Protein AF-A0A974UWA2-F1 (afdb_monomer_lite)

pLDDT: mean 91.07, std 7.56, range [58.44, 97.81]

Sequence (58 aa):
MITRDGDGNQEDLTNEASRVWAGMACCSYRLNDNPGVDHFSLPGNEGVLNRLLADLGA

Foldseek 3Di:
DDDADDQAPDHPCVLCVCVVCCPPPPDDDDDDDDPPHHPVCQVVDPVNVVVVVVVVVD

Structure (mmCIF, N/CA/C/O backbone):
data_AF-A0A974UWA2-F1
#
_entry.id   AF-A0A974UWA2-F1
#
loop_
_atom_site.group_PDB
_atom_site.id
_atom_site.type_symbol
_atom_site.label_atom_id
_atom_site.label_alt_id
_atom_site.label_comp_id
_atom_site.label_asym_id
_atom_site.label_entity_id
_atom_site.label_seq_id
_atom_site.pdbx_PDB_ins_code
_atom_site.Cartn_x
_atom_site.Cartn_y
_atom_site.Cartn_z
_atom_site.occupancy
_atom_site.B_iso_or_equiv
_atom_site.auth_seq_id
_atom_site.auth_comp_id
_atom_site.auth_asym_id
_atom_site.auth_atom_id
_atom_site.pdbx_PDB_model_num
ATOM 1 N N . MET A 1 1 ? 25.451 8.010 -7.105 1.00 58.44 1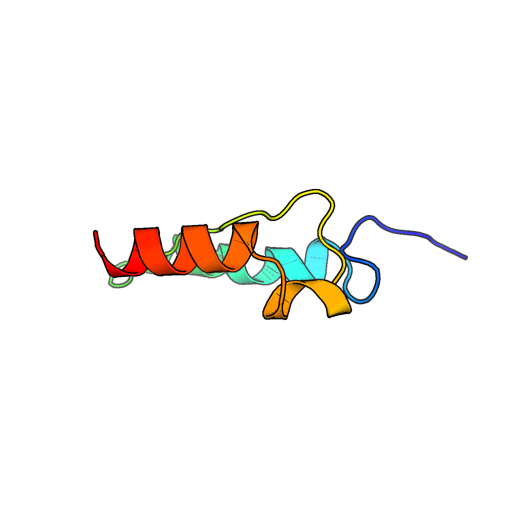 MET A N 1
ATOM 2 C CA . MET A 1 1 ? 23.980 7.967 -7.013 1.00 58.44 1 MET A CA 1
ATOM 3 C C . MET A 1 1 ? 23.657 7.179 -5.763 1.00 58.44 1 MET A C 1
ATOM 5 O O . MET A 1 1 ? 24.182 6.083 -5.627 1.00 58.44 1 MET A O 1
ATOM 9 N N . ILE A 1 2 ? 22.935 7.765 -4.812 1.00 69.62 2 ILE A N 1
ATOM 10 C CA . ILE A 1 2 ? 22.441 7.019 -3.653 1.00 69.62 2 ILE A CA 1
ATOM 11 C C . ILE A 1 2 ? 21.174 6.327 -4.150 1.00 69.62 2 ILE A C 1
ATOM 13 O O . ILE A 1 2 ? 20.212 7.009 -4.485 1.00 69.62 2 ILE A O 1
ATOM 17 N N . THR A 1 3 ? 21.211 5.007 -4.310 1.00 76.50 3 THR A N 1
ATOM 18 C CA . THR A 1 3 ? 20.007 4.205 -4.550 1.00 76.50 3 THR A CA 1
ATOM 19 C C . THR A 1 3 ? 19.487 3.754 -3.195 1.00 76.50 3 THR A C 1
ATOM 21 O O . THR A 1 3 ? 20.227 3.126 -2.437 1.00 76.50 3 THR A O 1
ATOM 24 N N . ARG A 1 4 ? 18.246 4.116 -2.886 1.00 87.44 4 ARG A N 1
ATOM 25 C CA . ARG A 1 4 ? 17.526 3.709 -1.682 1.00 87.44 4 ARG A CA 1
ATOM 26 C C . ARG A 1 4 ? 16.392 2.771 -2.090 1.00 87.44 4 ARG A C 1
ATOM 28 O O . ARG A 1 4 ? 15.924 2.849 -3.226 1.00 87.44 4 ARG A O 1
ATOM 35 N N . ASP A 1 5 ? 15.993 1.890 -1.181 1.00 91.81 5 ASP A N 1
ATOM 36 C CA . ASP A 1 5 ? 14.842 1.015 -1.390 1.00 91.81 5 ASP A CA 1
ATOM 37 C C . ASP A 1 5 ? 13.571 1.846 -1.624 1.00 91.81 5 ASP A C 1
ATOM 39 O O . ASP A 1 5 ? 13.459 2.988 -1.172 1.00 91.81 5 ASP A O 1
ATOM 43 N N . GLY A 1 6 ? 12.623 1.286 -2.372 1.00 93.06 6 GLY A N 1
ATOM 44 C CA . GLY A 1 6 ? 11.434 1.992 -2.828 1.00 93.06 6 GLY A CA 1
ATOM 45 C C . GLY A 1 6 ? 10.744 1.252 -3.966 1.00 93.06 6 GLY A C 1
ATOM 46 O O . GLY A 1 6 ? 11.013 0.077 -4.213 1.00 93.06 6 GLY A O 1
ATOM 47 N N . ASP A 1 7 ? 9.877 1.954 -4.684 1.00 94.50 7 ASP A N 1
ATOM 48 C CA . ASP A 1 7 ? 9.108 1.410 -5.812 1.00 94.50 7 ASP A CA 1
ATOM 49 C C . ASP A 1 7 ? 9.599 1.914 -7.181 1.00 94.50 7 ASP A C 1
ATOM 51 O O . ASP A 1 7 ? 8.888 1.813 -8.176 1.00 94.50 7 ASP A O 1
ATOM 55 N N . GLY A 1 8 ? 10.809 2.480 -7.232 1.00 93.31 8 GLY A N 1
ATOM 56 C CA . GLY A 1 8 ? 11.420 3.044 -8.440 1.00 93.31 8 GLY A CA 1
ATOM 57 C C . GLY A 1 8 ? 11.166 4.542 -8.646 1.00 93.31 8 GLY A C 1
ATOM 58 O O . GLY A 1 8 ? 11.975 5.192 -9.308 1.00 93.31 8 GLY A O 1
ATOM 59 N N . ASN A 1 9 ? 10.114 5.112 -8.040 1.00 93.69 9 ASN A N 1
ATOM 60 C CA . ASN A 1 9 ? 9.803 6.549 -8.097 1.00 93.69 9 ASN A CA 1
ATOM 61 C C . ASN A 1 9 ? 9.796 7.209 -6.709 1.00 93.69 9 ASN A C 1
ATOM 63 O O . ASN A 1 9 ? 10.213 8.357 -6.574 1.00 93.69 9 ASN A O 1
ATOM 67 N N . GLN A 1 10 ? 9.329 6.493 -5.686 1.00 93.88 10 GLN A N 1
ATOM 68 C CA . GLN A 1 10 ? 9.307 6.934 -4.296 1.00 93.88 10 GLN A CA 1
ATOM 69 C C . GLN A 1 10 ? 10.187 6.034 -3.431 1.00 93.88 10 GLN A C 1
ATOM 71 O O . GLN A 1 10 ? 10.214 4.812 -3.588 1.00 93.88 10 GLN A O 1
ATOM 76 N N . GLU A 1 11 ? 10.908 6.660 -2.504 1.00 94.38 11 GLU A N 1
ATOM 77 C CA . GLU A 1 11 ? 11.709 5.971 -1.492 1.00 94.38 11 GLU A CA 1
ATOM 78 C C . GLU A 1 11 ? 10.796 5.292 -0.458 1.00 94.38 11 GLU A C 1
ATOM 80 O O . GLU A 1 11 ? 9.709 5.788 -0.148 1.00 94.38 11 GLU A O 1
ATOM 85 N N . ASP A 1 12 ? 11.270 4.202 0.139 1.00 92.44 12 ASP A N 1
ATOM 86 C CA . ASP A 1 12 ? 10.617 3.485 1.241 1.00 92.44 12 ASP A CA 1
ATOM 87 C C . ASP A 1 12 ? 10.133 4.424 2.362 1.00 92.44 12 ASP A C 1
ATOM 89 O O . ASP A 1 12 ? 8.990 4.314 2.789 1.00 92.44 12 ASP A O 1
ATOM 93 N N . LEU A 1 13 ? 10.930 5.413 2.787 1.00 93.75 13 LEU A N 1
ATOM 94 C CA . LEU A 1 13 ? 10.532 6.371 3.831 1.00 93.75 13 LEU A CA 1
ATOM 95 C C . LEU A 1 13 ? 9.311 7.200 3.430 1.00 93.75 13 LEU A C 1
ATOM 97 O O . LEU A 1 13 ? 8.455 7.481 4.269 1.00 93.75 13 LEU A O 1
ATOM 101 N N . THR A 1 14 ? 9.226 7.587 2.155 1.00 93.88 14 THR A N 1
ATOM 102 C CA . THR A 1 14 ? 8.070 8.321 1.632 1.00 93.88 14 THR A CA 1
ATOM 103 C C . THR A 1 14 ? 6.848 7.407 1.588 1.00 93.88 14 THR A C 1
ATOM 105 O O . THR A 1 14 ? 5.773 7.801 2.042 1.00 93.88 14 THR A O 1
ATOM 108 N N . ASN A 1 15 ? 7.019 6.161 1.138 1.00 93.25 15 ASN A N 1
ATOM 109 C CA . ASN A 1 15 ? 5.949 5.163 1.093 1.00 93.25 15 ASN A CA 1
ATOM 110 C C . ASN A 1 15 ? 5.441 4.770 2.496 1.00 93.25 15 ASN A C 1
ATOM 112 O O . ASN A 1 15 ? 4.246 4.537 2.690 1.00 93.25 15 ASN A O 1
ATOM 116 N N . GLU A 1 16 ? 6.320 4.743 3.497 1.00 93.62 16 GLU A N 1
ATOM 117 C CA . GLU A 1 16 ? 6.007 4.339 4.870 1.00 93.62 16 GLU A CA 1
ATOM 118 C C . GLU A 1 16 ? 5.516 5.484 5.771 1.00 93.62 16 GLU A C 1
ATOM 120 O O . GLU A 1 16 ? 5.055 5.227 6.888 1.00 93.62 16 GLU A O 1
ATOM 125 N N . ALA A 1 17 ? 5.556 6.739 5.310 1.00 94.69 17 ALA A N 1
ATOM 126 C CA . ALA A 1 17 ? 5.170 7.910 6.106 1.00 94.69 17 ALA A CA 1
ATOM 127 C C . ALA A 1 17 ? 3.721 7.845 6.637 1.00 94.69 17 ALA A C 1
ATOM 129 O O . ALA A 1 17 ? 3.407 8.393 7.696 1.00 94.69 17 ALA A O 1
ATOM 130 N N . SER A 1 18 ? 2.839 7.121 5.945 1.00 93.31 18 SER A N 1
ATOM 131 C CA . SER A 1 18 ? 1.439 6.897 6.331 1.00 93.31 18 SER A CA 1
ATOM 132 C C . SER A 1 18 ? 1.261 6.016 7.577 1.00 93.31 18 SER A C 1
ATOM 134 O O . SER A 1 18 ? 0.198 6.054 8.198 1.00 93.31 18 SER A O 1
ATOM 136 N N . ARG A 1 19 ? 2.297 5.286 8.030 1.00 94.94 19 ARG A N 1
ATOM 137 C CA . ARG A 1 19 ? 2.248 4.447 9.249 1.00 94.94 19 ARG A CA 1
ATOM 138 C C . ARG A 1 19 ? 1.841 5.211 10.505 1.00 94.94 19 ARG A C 1
ATOM 140 O O . ARG A 1 19 ? 1.288 4.611 11.424 1.00 94.94 19 ARG A O 1
ATOM 147 N N . VAL A 1 20 ? 2.068 6.524 10.542 1.00 94.19 20 VAL A N 1
ATOM 148 C CA . VAL A 1 20 ? 1.647 7.388 11.654 1.00 94.19 20 VAL A CA 1
ATOM 149 C C . VAL A 1 20 ? 0.134 7.317 11.917 1.00 94.19 20 VAL A C 1
ATOM 151 O O . VAL A 1 20 ? -0.306 7.506 13.050 1.00 94.19 20 VAL A O 1
ATOM 154 N N . TRP A 1 21 ? -0.675 6.973 10.910 1.00 93.94 21 TRP A N 1
ATOM 155 C CA . TRP A 1 21 ? -2.130 6.861 11.048 1.00 93.94 21 TRP A CA 1
ATOM 156 C C . TRP A 1 21 ? -2.586 5.638 11.853 1.00 93.94 21 TRP A C 1
ATOM 158 O O . TRP A 1 21 ? -3.703 5.646 12.362 1.00 93.94 21 TRP A O 1
ATOM 168 N N . ALA A 1 22 ? -1.723 4.637 12.067 1.00 93.38 22 ALA A N 1
ATOM 169 C CA . ALA A 1 22 ? -2.015 3.499 12.946 1.00 93.38 22 ALA A CA 1
ATOM 170 C C . ALA A 1 22 ? -2.305 3.904 14.405 1.00 93.38 22 ALA A C 1
ATOM 172 O O . ALA A 1 22 ? -2.915 3.138 15.143 1.00 93.38 22 ALA A O 1
ATOM 173 N N . GLY A 1 23 ? -1.883 5.102 14.826 1.00 93.06 23 GLY A N 1
ATOM 174 C CA . GLY A 1 23 ? -2.148 5.638 16.163 1.00 93.06 23 GLY A CA 1
ATOM 175 C C . GLY A 1 23 ? -3.481 6.382 16.321 1.00 93.06 23 GLY A C 1
ATOM 176 O O . GLY A 1 23 ? -3.760 6.878 17.412 1.00 93.06 23 GLY A O 1
ATOM 177 N N . MET A 1 24 ? -4.297 6.522 15.270 1.00 93.00 24 MET A N 1
ATOM 178 C CA . MET A 1 24 ? -5.562 7.264 15.349 1.00 93.00 24 MET A CA 1
ATOM 179 C C . MET A 1 24 ? -6.663 6.432 16.023 1.00 93.00 24 MET A C 1
ATOM 181 O O . MET A 1 24 ? -7.048 5.380 15.532 1.00 93.00 24 MET A O 1
ATOM 185 N N . ALA A 1 25 ? -7.228 6.933 17.125 1.00 87.69 25 ALA A N 1
ATOM 186 C CA . ALA A 1 25 ? -8.158 6.174 17.972 1.00 87.69 25 ALA A CA 1
ATOM 187 C C . ALA A 1 25 ? -9.532 5.856 17.340 1.00 87.69 25 ALA A C 1
ATOM 189 O O . ALA A 1 25 ? -10.215 4.947 17.804 1.00 87.69 25 ALA A O 1
ATOM 190 N N . CYS A 1 26 ? -9.953 6.598 16.309 1.00 89.88 26 CYS A N 1
ATOM 191 C CA . CYS A 1 26 ? -11.300 6.491 15.726 1.00 89.88 26 CYS A CA 1
ATOM 192 C C . CYS A 1 26 ? -11.324 5.904 14.308 1.00 89.88 26 CYS A C 1
ATOM 194 O O . CYS A 1 26 ? -12.401 5.752 13.736 1.00 89.88 26 CYS A O 1
ATOM 196 N N . CYS A 1 27 ? -10.160 5.601 13.731 1.00 87.75 27 CYS A N 1
ATOM 197 C CA . CYS A 1 27 ? -10.033 5.117 12.360 1.00 87.75 27 CYS A CA 1
ATOM 198 C C . CYS A 1 27 ? -9.195 3.839 12.347 1.00 87.75 27 CYS A C 1
ATOM 200 O O . CYS A 1 27 ? -8.185 3.749 13.040 1.00 87.75 27 CYS A O 1
ATOM 202 N N . SER A 1 28 ? -9.580 2.860 11.530 1.00 88.00 28 SER A N 1
ATOM 203 C CA . SER A 1 28 ? -8.743 1.691 11.269 1.00 88.00 28 SER A CA 1
ATOM 204 C C . SER A 1 28 ? -7.741 2.007 10.165 1.00 88.00 28 SER A C 1
ATOM 206 O O . SER A 1 28 ? -8.127 2.444 9.080 1.00 88.00 28 SER A O 1
ATOM 208 N N . TYR A 1 29 ? -6.466 1.734 10.417 1.00 91.38 29 TYR A N 1
ATOM 209 C CA . TYR A 1 29 ? -5.411 1.815 9.417 1.00 91.38 29 TYR A CA 1
ATOM 210 C C . TYR A 1 29 ? -4.792 0.435 9.205 1.00 91.38 29 TYR A C 1
ATOM 212 O O . TYR A 1 29 ? -4.465 -0.261 10.168 1.00 91.38 29 TYR A O 1
ATOM 220 N N . ARG A 1 30 ? -4.585 0.061 7.941 1.00 88.06 30 ARG A N 1
ATOM 221 C CA . ARG A 1 30 ? -3.795 -1.109 7.558 1.00 88.06 30 ARG A CA 1
ATOM 222 C C . ARG A 1 30 ? -2.845 -0.718 6.437 1.00 88.06 30 ARG A C 1
ATOM 224 O O . ARG A 1 30 ? -3.269 -0.146 5.437 1.00 88.06 30 ARG A O 1
ATOM 231 N N . LEU A 1 31 ? -1.572 -1.059 6.607 1.00 89.31 31 LEU A N 1
ATOM 232 C CA . LEU A 1 31 ? -0.578 -0.953 5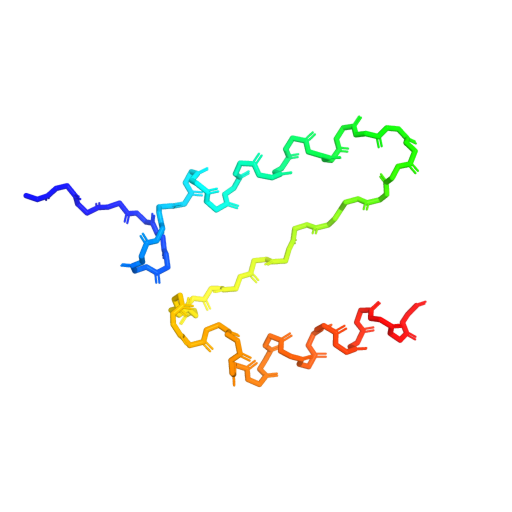.548 1.00 89.31 31 LEU A CA 1
ATOM 233 C C . LEU A 1 31 ? -0.597 -2.241 4.718 1.00 89.31 31 LEU A C 1
ATOM 235 O O . LEU A 1 31 ? -0.418 -3.325 5.270 1.00 89.31 31 LEU A O 1
ATOM 239 N N . ASN A 1 32 ? -0.778 -2.104 3.406 1.00 89.12 32 ASN A N 1
ATOM 240 C CA . ASN A 1 32 ? -0.679 -3.200 2.448 1.00 89.12 32 ASN A CA 1
ATOM 241 C C . ASN A 1 32 ? 0.609 -3.021 1.640 1.00 89.12 32 ASN A C 1
ATOM 243 O O . ASN A 1 32 ? 0.642 -2.231 0.697 1.00 89.12 32 ASN A O 1
ATOM 247 N N . ASP A 1 33 ? 1.662 -3.735 2.033 1.00 90.38 33 ASP A N 1
ATOM 248 C CA . ASP A 1 33 ? 2.924 -3.737 1.295 1.00 90.38 33 ASP A CA 1
ATOM 249 C C . ASP A 1 33 ? 2.779 -4.494 -0.039 1.00 90.38 33 ASP A C 1
ATOM 251 O O . ASP A 1 33 ? 2.025 -5.469 -0.135 1.00 90.38 33 ASP A O 1
ATOM 255 N N . ASN A 1 34 ? 3.490 -4.048 -1.078 1.00 92.94 34 ASN A N 1
ATOM 256 C CA . ASN A 1 34 ? 3.418 -4.609 -2.433 1.00 92.94 34 ASN A CA 1
ATOM 257 C C . ASN A 1 34 ? 4.825 -4.945 -2.969 1.00 92.94 34 ASN A C 1
ATOM 259 O O . ASN A 1 34 ? 5.293 -4.293 -3.906 1.00 92.94 34 ASN A O 1
ATOM 263 N N . PRO A 1 35 ? 5.510 -5.964 -2.408 1.00 91.62 35 PRO A N 1
ATOM 264 C CA . PRO A 1 35 ? 6.882 -6.283 -2.789 1.00 91.62 35 PRO A CA 1
ATOM 265 C C . PRO A 1 35 ? 7.019 -6.584 -4.284 1.00 91.62 35 PRO A C 1
ATOM 267 O O . PRO A 1 35 ? 6.271 -7.390 -4.839 1.00 91.62 35 PRO A O 1
ATOM 270 N N . GLY A 1 36 ? 8.002 -5.951 -4.926 1.00 92.62 36 GLY A N 1
ATOM 271 C CA . GLY A 1 36 ? 8.309 -6.157 -6.343 1.00 92.62 36 GLY A CA 1
ATOM 272 C C . GLY A 1 36 ? 7.356 -5.470 -7.326 1.00 92.62 36 GLY A C 1
ATOM 273 O O . GLY A 1 36 ? 7.484 -5.695 -8.528 1.00 92.62 36 GLY A O 1
ATOM 274 N N . VAL A 1 37 ? 6.416 -4.645 -6.852 1.00 95.75 37 VAL A N 1
ATOM 275 C CA . VAL A 1 37 ? 5.545 -3.836 -7.714 1.00 95.75 37 VAL A CA 1
ATOM 276 C C . VAL A 1 37 ? 6.161 -2.450 -7.897 1.00 95.75 37 VAL A C 1
ATOM 278 O O . VAL A 1 37 ? 6.317 -1.704 -6.936 1.00 95.75 37 VAL A O 1
ATOM 281 N N . ASP A 1 38 ? 6.506 -2.113 -9.139 1.00 94.56 38 ASP A N 1
ATOM 282 C CA . ASP A 1 38 ? 6.986 -0.780 -9.521 1.00 94.56 38 ASP A CA 1
ATOM 283 C C . ASP A 1 38 ? 5.859 0.262 -9.446 1.00 94.56 38 ASP A C 1
ATOM 285 O O . ASP A 1 38 ? 4.695 -0.049 -9.730 1.00 94.56 38 ASP A O 1
ATOM 289 N N . HIS A 1 39 ? 6.223 1.507 -9.135 1.00 96.25 39 HIS A N 1
ATOM 290 C CA . HIS A 1 39 ? 5.317 2.638 -8.949 1.00 96.25 39 HIS A CA 1
ATOM 291 C C . HIS A 1 39 ? 4.316 2.815 -10.093 1.00 96.25 39 HIS A C 1
ATOM 293 O O . HIS A 1 39 ? 3.120 3.012 -9.871 1.00 96.25 39 HIS A O 1
ATOM 299 N N . PHE A 1 40 ? 4.790 2.733 -11.336 1.00 96.38 40 PHE A N 1
ATOM 300 C CA . PHE A 1 40 ? 3.970 2.973 -12.519 1.00 96.38 40 PHE A CA 1
ATOM 301 C C . PHE A 1 40 ? 3.123 1.755 -12.890 1.00 96.38 40 PHE A C 1
ATOM 303 O O . PHE A 1 40 ? 2.100 1.895 -13.560 1.00 96.38 40 PHE A O 1
ATOM 310 N N . SER A 1 41 ? 3.506 0.565 -12.422 1.00 96.94 41 SER A N 1
ATOM 311 C CA . SER A 1 41 ? 2.711 -0.657 -12.568 1.00 96.94 41 SER A CA 1
ATOM 312 C C . SER A 1 41 ? 1.608 -0.802 -11.512 1.00 96.94 41 SER A C 1
ATOM 314 O O . SER A 1 41 ? 0.631 -1.516 -11.749 1.00 96.94 41 SER A O 1
ATOM 316 N N . LEU A 1 42 ? 1.728 -0.112 -10.369 1.00 95.44 42 LEU A N 1
ATOM 317 C CA . LEU A 1 42 ? 0.838 -0.249 -9.211 1.00 95.44 42 LEU A CA 1
ATOM 318 C C . LEU A 1 42 ? -0.662 -0.125 -9.560 1.00 95.44 42 LEU A C 1
ATOM 320 O O . LEU A 1 42 ? -1.414 -1.013 -9.153 1.00 95.44 42 LEU A O 1
ATOM 324 N N . PRO A 1 43 ? -1.130 0.875 -10.346 1.00 95.19 43 PRO A N 1
ATOM 325 C CA . PRO A 1 43 ? -2.562 1.036 -10.629 1.00 95.19 43 PRO A CA 1
ATOM 326 C C . PRO A 1 43 ? -3.167 -0.081 -11.492 1.00 95.19 43 PRO A C 1
ATOM 328 O O . PRO A 1 43 ? -4.382 -0.262 -11.492 1.00 95.19 43 PRO A O 1
ATOM 331 N N . GLY A 1 44 ? -2.336 -0.807 -12.247 1.00 96.94 44 GLY A N 1
ATOM 332 C CA . GLY A 1 44 ? -2.758 -1.885 -13.147 1.00 96.94 44 GLY A CA 1
ATOM 333 C C . GLY A 1 44 ? -2.371 -3.285 -12.673 1.00 96.94 44 GLY A C 1
ATOM 334 O O . GLY A 1 44 ? -2.653 -4.258 -13.367 1.00 96.94 44 GLY A O 1
ATOM 335 N N . ASN A 1 45 ? -1.706 -3.416 -11.523 1.00 97.81 45 ASN A N 1
ATOM 336 C CA . ASN A 1 45 ? -1.250 -4.710 -11.035 1.00 97.81 45 ASN A CA 1
ATOM 337 C C . ASN A 1 45 ? -2.443 -5.549 -10.548 1.00 97.81 45 ASN A C 1
ATOM 339 O O . ASN A 1 45 ? -3.072 -5.224 -9.540 1.00 97.81 45 ASN A O 1
ATOM 343 N N . GLU A 1 46 ? -2.729 -6.661 -11.231 1.00 96.94 46 GLU A N 1
ATOM 344 C CA . GLU A 1 46 ? -3.862 -7.540 -10.900 1.00 96.94 46 GLU A CA 1
ATOM 345 C C . GLU A 1 46 ? -3.832 -8.023 -9.443 1.00 96.94 46 GLU A C 1
ATOM 347 O O . GLU A 1 46 ? -4.868 -8.090 -8.788 1.00 96.94 46 GLU A O 1
ATOM 352 N N . GLY A 1 47 ? -2.647 -8.315 -8.898 1.00 94.81 47 GLY A N 1
ATOM 353 C CA . GLY A 1 47 ? -2.496 -8.740 -7.507 1.00 94.81 47 GLY A CA 1
ATOM 354 C C . GLY A 1 47 ? -2.899 -7.654 -6.507 1.00 94.81 47 GLY A C 1
ATOM 355 O O . GLY A 1 47 ? -3.547 -7.956 -5.505 1.00 94.81 47 GLY A O 1
ATOM 356 N N . VAL A 1 48 ? -2.546 -6.395 -6.783 1.00 95.44 48 VAL A N 1
ATOM 357 C CA . VAL A 1 48 ? -2.947 -5.230 -5.975 1.00 95.44 48 VAL A CA 1
ATOM 358 C C . VAL A 1 48 ? -4.459 -5.026 -6.052 1.00 95.44 48 VAL A C 1
ATOM 360 O O . VAL A 1 48 ? -5.114 -4.915 -5.016 1.00 95.44 48 VAL A O 1
ATOM 363 N N . LEU A 1 49 ? -5.023 -5.039 -7.262 1.00 95.81 49 LEU A N 1
ATOM 364 C CA . LEU A 1 49 ? -6.456 -4.839 -7.482 1.00 95.81 49 LEU A CA 1
ATOM 365 C C . LEU A 1 49 ? -7.299 -5.947 -6.840 1.00 95.81 49 LEU A C 1
ATOM 367 O O . LEU A 1 49 ? -8.291 -5.656 -6.177 1.00 95.81 49 LEU A O 1
ATOM 371 N N . ASN A 1 50 ? -6.879 -7.208 -6.957 1.00 95.19 50 ASN A N 1
ATOM 372 C CA . ASN A 1 50 ? -7.574 -8.331 -6.329 1.00 95.19 50 ASN A CA 1
ATOM 373 C C . ASN A 1 50 ? -7.576 -8.223 -4.798 1.00 95.19 50 ASN A C 1
ATOM 375 O O . ASN A 1 50 ? -8.599 -8.503 -4.173 1.00 95.19 50 ASN A O 1
ATOM 379 N N . ARG A 1 51 ? -6.469 -7.777 -4.183 1.00 92.88 51 ARG A N 1
A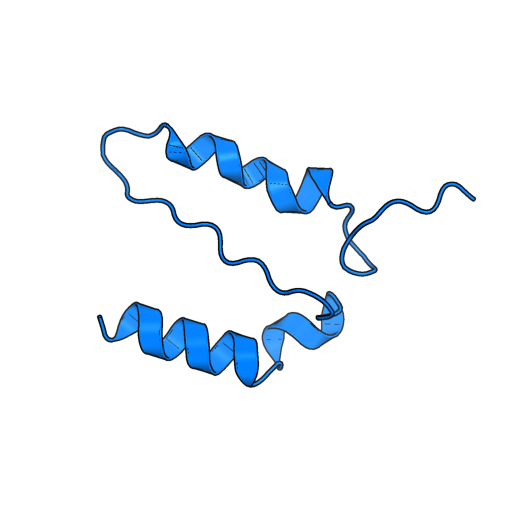TOM 380 C CA . ARG A 1 51 ? -6.429 -7.506 -2.735 1.00 92.88 51 ARG A CA 1
ATOM 381 C C . ARG A 1 51 ? -7.358 -6.362 -2.347 1.00 92.88 51 ARG A C 1
ATOM 383 O O . ARG A 1 51 ? -8.106 -6.511 -1.390 1.00 92.88 51 ARG A O 1
ATOM 390 N N . LEU A 1 52 ? -7.362 -5.265 -3.107 1.00 91.81 52 LEU A N 1
ATOM 391 C CA . LEU A 1 52 ? -8.272 -4.143 -2.867 1.00 91.81 52 LEU A CA 1
ATOM 392 C C . LEU A 1 52 ? -9.742 -4.585 -2.913 1.00 91.81 52 LEU A C 1
ATOM 394 O O . LEU A 1 52 ? -10.522 -4.222 -2.039 1.00 91.81 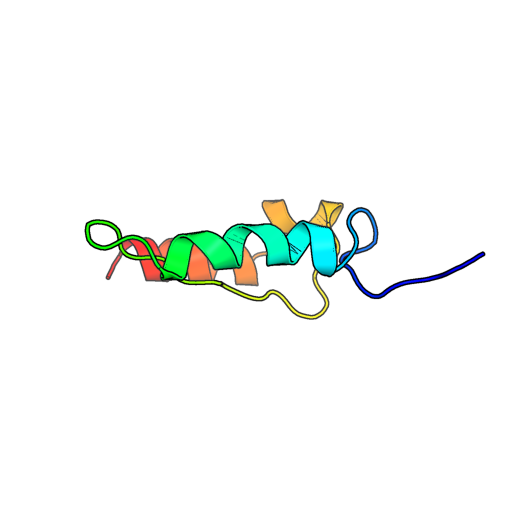52 LEU A O 1
ATOM 398 N N . LEU A 1 53 ? -10.122 -5.389 -3.908 1.00 94.62 53 LEU A N 1
ATOM 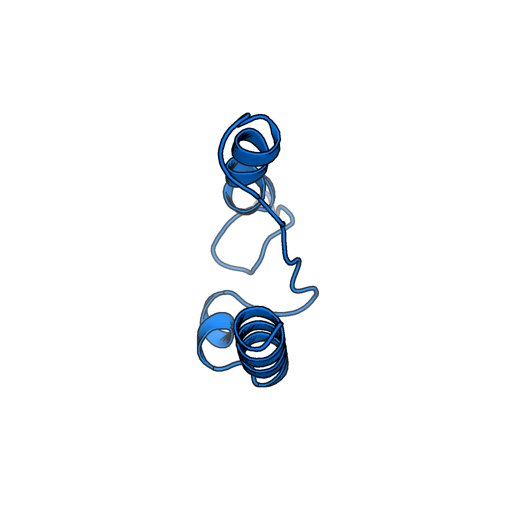399 C CA . LEU A 1 53 ? -11.486 -5.911 -4.018 1.00 94.62 53 LEU A CA 1
ATOM 400 C C . LEU A 1 53 ? -11.843 -6.852 -2.861 1.00 94.62 53 LEU A C 1
ATOM 402 O O . LEU A 1 53 ? -12.952 -6.770 -2.340 1.00 94.62 53 LEU A O 1
ATOM 406 N N . ALA A 1 54 ? -10.914 -7.713 -2.437 1.00 93.00 54 ALA A N 1
ATOM 407 C CA . ALA A 1 54 ? -11.114 -8.576 -1.275 1.00 93.00 54 ALA A CA 1
ATOM 408 C C . ALA A 1 54 ? -11.283 -7.765 0.022 1.00 93.00 54 ALA A C 1
ATOM 410 O O . ALA A 1 54 ? -12.134 -8.091 0.842 1.00 93.00 54 ALA A O 1
ATOM 411 N N . ASP A 1 55 ? -10.516 -6.685 0.172 1.00 89.00 55 ASP A N 1
ATOM 412 C CA . ASP A 1 55 ? -10.558 -5.790 1.328 1.00 89.00 55 ASP A CA 1
ATOM 413 C C . ASP A 1 55 ? -11.867 -4.995 1.424 1.00 89.00 55 ASP A C 1
ATOM 415 O O . ASP A 1 55 ? -12.347 -4.746 2.525 1.00 89.00 55 ASP A O 1
ATOM 419 N N . LEU A 1 56 ? -12.448 -4.601 0.287 1.00 88.00 56 LEU A N 1
ATOM 420 C CA . LEU A 1 56 ? -13.732 -3.890 0.226 1.00 88.00 56 LEU A CA 1
ATOM 421 C C . 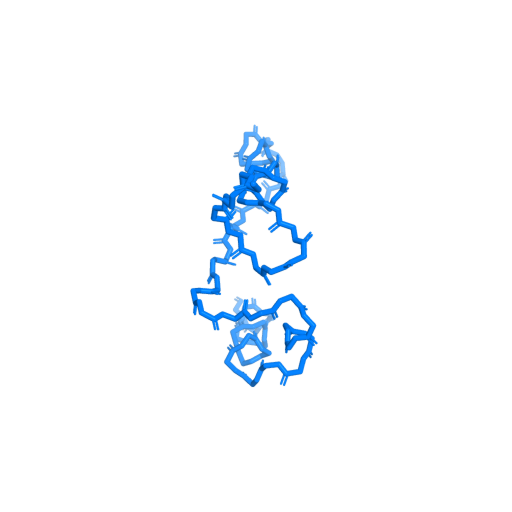LEU A 1 56 ? -14.949 -4.812 0.391 1.00 88.00 56 LEU A C 1
ATOM 423 O O . LEU A 1 56 ? -16.047 -4.328 0.659 1.00 88.00 56 LEU A O 1
ATOM 427 N N . GLY A 1 57 ? -14.775 -6.115 0.164 1.00 86.31 57 GLY A N 1
ATOM 428 C CA . GLY A 1 57 ? -15.827 -7.122 0.311 1.00 86.31 57 GLY A CA 1
ATOM 429 C C . GLY A 1 57 ? -15.909 -7.766 1.700 1.00 86.31 57 GLY A C 1
ATOM 430 O O . GLY A 1 57 ? -16.810 -8.578 1.913 1.00 86.31 57 GLY A O 1
ATOM 431 N N . ALA A 1 58 ? -14.971 -7.448 2.599 1.00 60.00 58 ALA A N 1
ATOM 432 C CA . ALA A 1 58 ? -14.896 -7.927 3.982 1.00 60.00 58 ALA A CA 1
ATOM 433 C C . ALA A 1 58 ? -15.589 -6.963 4.958 1.00 60.00 58 ALA A C 1
ATOM 435 O O . ALA A 1 58 ? -16.162 -7.468 5.950 1.00 60.00 58 ALA A O 1
#

Secondary structure (DSSP, 8-state):
----SBSSSSBHHHHHGGGGGGG-TTS-------TT--TTTGGG-HHHHHHHHHHH--

Radius of gyration: 13.47 Å; chains: 1; bounding box: 40×17×31 Å